Protein AF-A0A2V6EXV8-F1 (afdb_monomer_lite)

Radius of gyration: 32.16 Å; chains: 1; bounding box: 66×51×66 Å

Structure (mmCIF, N/CA/C/O backbone):
data_AF-A0A2V6EXV8-F1
#
_entry.id   AF-A0A2V6EXV8-F1
#
loop_
_atom_site.group_PDB
_atom_site.id
_atom_site.type_symbol
_atom_site.label_atom_id
_atom_site.label_alt_id
_atom_site.label_comp_id
_atom_site.label_asym_id
_atom_site.label_entity_id
_atom_site.label_seq_id
_atom_site.pdbx_PDB_ins_code
_atom_site.Cartn_x
_atom_site.Cartn_y
_atom_site.Cartn_z
_atom_site.occupancy
_atom_site.B_iso_or_equiv
_atom_site.auth_seq_id
_atom_site.auth_comp_id
_atom_site.auth_asym_id
_atom_site.auth_atom_id
_atom_site.pdbx_PDB_model_num
ATOM 1 N N . MET A 1 1 ? 7.095 45.320 -32.470 1.00 46.75 1 MET A N 1
ATOM 2 C CA . MET A 1 1 ? 6.290 44.130 -32.106 1.00 46.75 1 MET A CA 1
ATOM 3 C C . MET A 1 1 ? 6.913 43.507 -30.847 1.00 46.75 1 MET A C 1
ATOM 5 O O . MET A 1 1 ? 7.707 42.596 -30.958 1.00 46.75 1 MET A O 1
ATOM 9 N N . ASN A 1 2 ? 6.940 44.179 -29.691 1.00 37.62 2 ASN A N 1
ATOM 10 C CA . ASN A 1 2 ? 5.922 44.281 -28.629 1.00 37.62 2 ASN A CA 1
ATOM 11 C C . ASN A 1 2 ? 5.377 42.939 -28.102 1.00 37.62 2 ASN A C 1
ATOM 13 O O . ASN A 1 2 ? 4.324 42.494 -28.540 1.00 37.62 2 ASN A O 1
ATOM 17 N N . ALA A 1 3 ? 6.030 42.394 -27.071 1.00 53.81 3 ALA A N 1
ATOM 18 C CA . ALA A 1 3 ? 5.405 41.524 -26.076 1.00 53.81 3 ALA A CA 1
ATOM 19 C C . ALA A 1 3 ? 5.657 42.138 -24.688 1.00 53.81 3 ALA A C 1
ATOM 21 O O . ALA A 1 3 ? 6.776 42.170 -24.177 1.00 53.81 3 ALA A O 1
ATOM 22 N N . LYS A 1 4 ? 4.606 42.744 -24.135 1.00 59.22 4 LYS A N 1
ATOM 23 C CA . LYS A 1 4 ? 4.597 43.448 -22.850 1.00 59.22 4 LYS A CA 1
ATOM 24 C C . LYS A 1 4 ? 4.645 42.424 -21.708 1.00 59.22 4 LYS A C 1
ATOM 26 O O . LYS A 1 4 ? 3.817 41.522 -21.665 1.00 59.22 4 LYS A O 1
ATOM 31 N N . ARG A 1 5 ? 5.556 42.618 -20.746 1.00 56.38 5 ARG A N 1
ATOM 32 C CA . ARG A 1 5 ? 5.483 42.010 -19.404 1.00 56.38 5 ARG A CA 1
ATOM 33 C C . ARG A 1 5 ? 4.158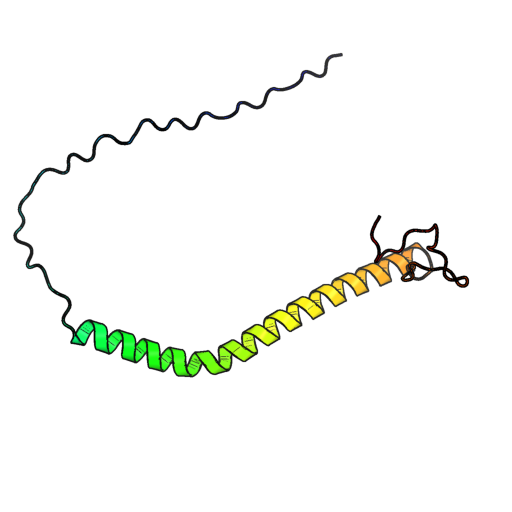 42.406 -18.752 1.00 56.38 5 ARG A C 1
ATOM 35 O O . ARG A 1 5 ? 3.995 43.553 -18.336 1.00 56.38 5 ARG A O 1
ATOM 42 N N . THR A 1 6 ? 3.223 41.475 -18.632 1.00 59.81 6 THR A N 1
ATOM 43 C CA . THR A 1 6 ? 2.032 41.646 -17.799 1.00 59.81 6 THR A CA 1
ATOM 44 C C . THR A 1 6 ? 2.403 41.391 -16.341 1.00 59.81 6 THR A C 1
ATOM 46 O O . THR A 1 6 ? 2.637 40.256 -15.931 1.00 59.81 6 THR A O 1
ATOM 49 N N . LYS A 1 7 ? 2.483 42.478 -15.565 1.00 58.31 7 LYS A N 1
ATOM 50 C CA . LYS A 1 7 ? 2.464 42.473 -14.096 1.00 58.31 7 LYS A CA 1
ATOM 51 C C . LYS A 1 7 ? 1.275 41.634 -13.606 1.00 58.31 7 LYS A C 1
ATOM 53 O O . LYS A 1 7 ? 0.137 41.986 -13.906 1.00 58.31 7 LYS A O 1
ATOM 58 N N . LEU A 1 8 ? 1.521 40.585 -12.821 1.00 59.62 8 LEU A N 1
ATOM 59 C CA . LEU A 1 8 ? 0.495 40.022 -11.939 1.00 59.62 8 LEU A CA 1
ATOM 60 C C . LEU A 1 8 ? 0.307 40.976 -10.745 1.00 59.62 8 LEU A C 1
ATOM 62 O O . LEU A 1 8 ? 1.303 41.334 -10.112 1.00 59.62 8 LEU A O 1
ATOM 66 N N . PRO A 1 9 ? -0.924 41.384 -10.398 1.00 59.72 9 PRO A N 1
ATOM 67 C CA . PRO A 1 9 ? -1.169 42.090 -9.152 1.00 59.72 9 PRO A CA 1
ATOM 68 C C . PRO A 1 9 ? -1.128 41.085 -7.993 1.00 59.72 9 PRO A C 1
ATOM 70 O O . PRO A 1 9 ? -1.966 40.188 -7.897 1.00 59.72 9 PRO A O 1
ATOM 73 N N . LEU A 1 10 ? -0.156 41.237 -7.091 1.00 61.88 10 LEU A N 1
ATOM 74 C CA . LEU A 1 10 ? -0.229 40.633 -5.764 1.00 61.88 10 LEU A CA 1
ATOM 75 C C . LEU A 1 10 ? -1.419 41.272 -5.042 1.00 61.88 10 LEU A C 1
ATOM 77 O O . LEU A 1 10 ? -1.382 42.434 -4.645 1.00 61.88 10 LEU A O 1
ATOM 81 N N . ARG A 1 11 ? -2.508 40.509 -4.950 1.00 56.16 11 ARG A N 1
ATOM 82 C CA . ARG A 1 11 ? -3.741 40.861 -4.251 1.00 56.16 11 ARG A CA 1
ATOM 83 C C . ARG A 1 11 ? -3.420 41.060 -2.769 1.00 56.16 11 ARG A C 1
ATOM 85 O O . ARG A 1 11 ? -3.209 40.087 -2.046 1.00 56.16 11 ARG A O 1
ATOM 92 N N . GLY A 1 12 ? -3.359 42.320 -2.341 1.00 54.44 12 GLY A N 1
ATOM 93 C CA . GLY A 1 12 ? -3.264 42.704 -0.938 1.00 54.44 12 GLY A CA 1
ATOM 94 C C . GLY A 1 12 ? -4.415 42.080 -0.157 1.00 54.44 12 GLY A C 1
ATOM 95 O O . GLY A 1 12 ? -5.582 42.369 -0.410 1.00 54.44 12 GLY A O 1
ATOM 96 N N . ARG A 1 13 ? -4.079 41.166 0.755 1.00 61.72 13 ARG A N 1
ATOM 97 C CA . ARG A 1 13 ? -5.006 40.654 1.760 1.00 61.72 13 ARG A CA 1
ATOM 98 C C . ARG A 1 13 ? -5.047 41.690 2.873 1.00 61.72 13 ARG A C 1
ATOM 100 O O . ARG A 1 13 ? -4.211 41.669 3.771 1.00 61.72 13 ARG A O 1
ATOM 107 N N . ASP A 1 14 ? -5.988 42.609 2.738 1.00 57.94 14 ASP A N 1
ATOM 108 C CA . ASP A 1 14 ? -6.367 43.538 3.786 1.00 57.94 14 ASP A CA 1
ATOM 109 C C . ASP A 1 14 ? -6.773 42.742 5.040 1.00 57.94 14 ASP A C 1
ATOM 111 O O . ASP A 1 14 ? -7.618 41.845 4.978 1.00 57.94 14 ASP A O 1
ATOM 115 N N . ARG A 1 15 ? -6.088 43.000 6.155 1.00 59.97 15 ARG A N 1
ATOM 116 C CA . ARG A 1 15 ? -6.417 42.495 7.494 1.00 59.97 15 ARG A CA 1
ATOM 117 C C . ARG A 1 15 ? -6.968 43.663 8.318 1.00 59.97 15 ARG A C 1
ATOM 119 O O . ARG A 1 15 ? -6.400 43.999 9.351 1.00 59.97 15 ARG A O 1
ATOM 126 N N . SER A 1 16 ? -8.047 44.289 7.858 1.00 58.94 16 SER A N 1
ATOM 127 C CA . SER A 1 16 ? -8.788 45.310 8.609 1.00 58.94 16 SER A CA 1
ATOM 128 C C . SER A 1 16 ? -10.239 44.865 8.811 1.00 58.94 16 SER A C 1
ATOM 130 O O . SER A 1 16 ? -11.158 45.219 8.082 1.00 58.94 16 SER A O 1
ATOM 132 N N . GLY A 1 17 ? -10.428 43.999 9.804 1.00 53.94 17 GLY A N 1
ATOM 133 C CA . GLY A 1 17 ? -11.742 43.476 10.172 1.00 53.94 17 GLY A CA 1
ATOM 134 C C . GLY A 1 17 ? -11.669 42.580 11.400 1.00 53.94 17 GLY A C 1
ATOM 135 O O . GLY A 1 17 ? -12.124 41.442 11.352 1.00 53.94 17 GLY A O 1
ATOM 136 N N . CYS A 1 18 ? -11.034 43.069 12.467 1.00 60.94 18 CYS A N 1
ATOM 137 C CA . CYS A 1 18 ? -11.094 42.462 13.798 1.00 60.94 18 CYS A CA 1
ATOM 138 C C . CYS A 1 18 ? -11.787 43.397 14.800 1.00 60.94 18 CYS A C 1
ATOM 140 O O . CYS A 1 18 ? -11.447 43.372 15.968 1.00 60.94 18 CYS A O 1
ATOM 142 N N . ASP A 1 19 ? -12.773 44.179 14.367 1.00 58.81 19 ASP A N 1
ATOM 143 C CA . ASP A 1 19 ? -13.647 44.980 15.230 1.00 58.81 19 ASP A CA 1
ATOM 144 C C . ASP A 1 19 ? -15.015 44.942 14.515 1.00 58.81 19 ASP A C 1
ATOM 146 O O . ASP A 1 19 ? -15.112 45.342 13.361 1.00 58.81 19 ASP A O 1
ATOM 150 N N . ASP A 1 20 ? -16.064 44.262 14.970 1.00 57.44 20 ASP A N 1
ATOM 151 C CA . ASP A 1 20 ? -16.847 44.519 16.169 1.00 57.44 20 ASP A CA 1
ATOM 152 C C . ASP A 1 20 ? -17.696 43.263 16.439 1.00 57.44 20 ASP A C 1
ATOM 154 O O . ASP A 1 20 ? -18.620 42.931 15.694 1.00 57.44 20 ASP A O 1
ATOM 158 N N . VAL A 1 21 ? -17.360 42.525 17.492 1.00 60.03 21 VAL A N 1
ATOM 159 C CA . VAL A 1 21 ? -18.314 41.632 18.153 1.00 60.03 21 VAL A CA 1
ATOM 160 C C . VAL A 1 21 ? -18.567 42.247 19.516 1.00 60.03 21 VAL A C 1
ATOM 162 O O . VAL A 1 21 ? -18.066 41.796 20.543 1.00 60.03 21 VAL A O 1
ATOM 165 N N . THR A 1 22 ? -19.353 43.320 19.526 1.00 65.12 22 THR A N 1
ATOM 166 C CA . THR A 1 22 ? -20.001 43.790 20.747 1.00 65.12 22 THR A CA 1
ATOM 167 C C . THR A 1 22 ? -21.279 42.971 20.953 1.00 65.12 22 THR A C 1
ATOM 169 O O . THR A 1 22 ? -22.394 43.426 20.693 1.00 65.12 22 THR A O 1
ATOM 172 N N . LEU A 1 23 ? -21.135 41.711 21.387 1.00 60.66 23 LEU A N 1
ATOM 173 C CA . LEU A 1 23 ? -22.282 40.897 21.801 1.00 60.66 23 LEU A CA 1
ATOM 174 C C . LEU A 1 23 ? -22.823 41.425 23.132 1.00 60.66 23 LEU A C 1
ATOM 176 O O . LEU A 1 23 ? -22.227 41.273 24.197 1.00 60.66 23 LEU A O 1
ATOM 180 N N . ARG A 1 24 ? -23.981 42.079 23.023 1.00 59.22 24 ARG A N 1
ATOM 181 C CA . ARG A 1 24 ? -24.800 42.599 24.117 1.00 59.22 24 ARG A CA 1
ATOM 182 C C . ARG A 1 24 ? -25.120 41.481 25.107 1.00 59.22 24 ARG A C 1
ATOM 184 O O . ARG A 1 24 ? -25.629 40.428 24.729 1.00 59.22 24 ARG A O 1
ATOM 191 N N . ALA A 1 25 ? -24.885 41.773 26.381 1.00 58.66 25 ALA A N 1
ATOM 192 C CA . ALA A 1 25 ? -25.409 41.026 27.509 1.00 58.66 25 ALA A CA 1
ATOM 193 C C . ALA A 1 25 ? -26.948 40.983 27.437 1.00 58.66 25 ALA A C 1
ATOM 195 O O . ALA A 1 25 ? -27.625 41.973 27.707 1.00 58.66 25 ALA A O 1
ATOM 196 N N . GLY A 1 26 ? -27.487 39.831 27.044 1.00 55.97 26 GLY A N 1
ATOM 197 C CA . GLY A 1 26 ? -28.896 39.477 27.156 1.00 55.97 26 GLY A CA 1
ATOM 198 C C . GLY A 1 26 ? -29.011 38.259 28.058 1.00 55.97 26 GLY A C 1
ATOM 199 O O . GLY A 1 26 ? -28.731 37.142 27.630 1.00 55.97 26 GLY A O 1
ATOM 200 N N . GLY A 1 27 ? -29.377 38.482 29.319 1.00 59.59 27 GLY A N 1
ATOM 201 C CA . GLY A 1 27 ? -29.656 37.416 30.270 1.00 59.59 27 GLY A CA 1
ATOM 202 C C . GLY A 1 27 ? -30.823 36.560 29.790 1.00 59.59 27 GLY A C 1
ATOM 203 O O . GLY A 1 27 ? -31.956 37.019 29.704 1.00 59.59 27 GLY A O 1
ATOM 204 N N . SER A 1 28 ? -30.539 35.296 29.510 1.00 60.47 28 SER A N 1
ATOM 205 C CA . SER A 1 28 ? -31.505 34.213 29.638 1.00 60.47 28 SER A CA 1
ATOM 206 C C . SER A 1 28 ? -30.896 33.259 30.646 1.00 60.47 28 SER A C 1
ATOM 208 O O . SER A 1 28 ? -29.780 32.785 30.442 1.00 60.47 28 SER A O 1
ATOM 210 N N . SER A 1 29 ? -31.589 33.048 31.763 1.00 61.19 29 SER A N 1
ATOM 211 C CA . SER A 1 29 ? -31.224 32.064 32.780 1.00 61.19 29 SER A CA 1
ATOM 212 C C . SER A 1 29 ? -31.357 30.669 32.165 1.00 61.19 29 SER A C 1
ATOM 214 O O . SER A 1 29 ? -32.371 29.992 32.308 1.00 61.19 29 SER A O 1
ATOM 216 N N . GLY A 1 30 ? -30.375 30.290 31.352 1.00 62.88 30 GLY A N 1
ATOM 217 C CA . GLY A 1 30 ? -30.229 28.945 30.840 1.00 62.88 30 GLY A CA 1
ATOM 218 C C . GLY A 1 30 ? -29.667 28.113 31.973 1.00 62.88 30 GLY A C 1
ATOM 219 O O . GLY A 1 30 ? -28.581 28.410 32.470 1.00 62.88 30 GLY A O 1
ATOM 220 N N . TYR A 1 31 ? -30.403 27.092 32.402 1.00 62.34 31 TYR A N 1
ATOM 221 C CA . TYR A 1 31 ? -29.828 26.013 33.190 1.00 62.34 31 TYR A CA 1
ATOM 222 C C . TYR A 1 31 ? -28.529 25.597 32.497 1.00 62.34 31 TYR A C 1
ATOM 224 O O . TYR A 1 31 ? -28.571 25.109 31.367 1.00 62.34 31 TYR A O 1
ATOM 232 N N . VAL A 1 32 ? -27.375 25.844 33.123 1.00 62.38 32 VAL A N 1
ATOM 233 C CA . VAL A 1 32 ? -26.113 25.285 32.638 1.00 62.3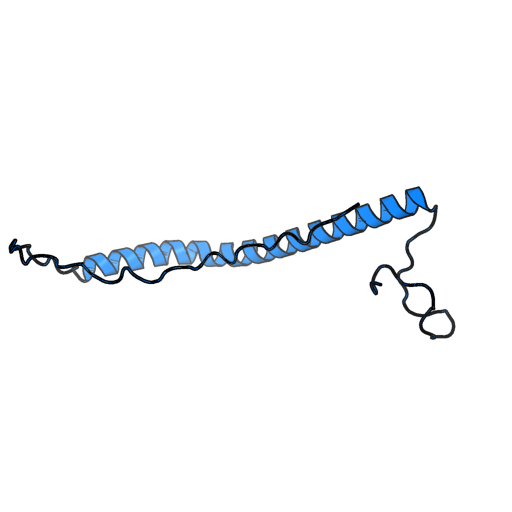8 32 VAL A CA 1
ATOM 234 C C . VAL A 1 32 ? -26.236 23.790 32.890 1.00 62.38 32 VAL A C 1
ATOM 236 O O . VAL A 1 32 ? -25.956 23.306 33.985 1.00 62.38 32 VAL A O 1
ATOM 239 N N . SER A 1 33 ? -26.776 23.075 31.904 1.00 67.81 33 SER A N 1
ATOM 240 C CA . SER A 1 33 ? -26.863 21.625 31.901 1.00 67.81 33 SER A CA 1
ATOM 241 C C . SER A 1 33 ? -25.432 21.103 31.879 1.00 67.81 33 SER A C 1
ATOM 243 O O . SER A 1 33 ? -24.779 21.075 30.835 1.00 67.81 33 SER A O 1
ATOM 245 N N . GLY A 1 34 ? -24.904 20.776 33.054 1.00 74.06 34 GLY A N 1
ATOM 246 C CA . GLY A 1 34 ? -23.646 20.058 33.154 1.00 74.06 34 GLY A CA 1
ATOM 247 C C . GLY A 1 34 ? -23.824 18.674 32.544 1.00 74.06 34 GLY A C 1
ATOM 248 O O . GLY A 1 34 ? -24.804 17.996 32.847 1.00 74.06 34 GLY A O 1
ATOM 249 N N . PHE A 1 35 ? -22.882 18.263 31.695 1.00 74.81 35 PHE A N 1
ATOM 250 C CA . PHE A 1 35 ? -22.791 16.876 31.251 1.00 74.81 35 PHE A CA 1
ATOM 251 C C . PHE A 1 35 ? -22.667 15.986 32.484 1.00 74.81 35 PHE A C 1
ATOM 253 O O . PHE A 1 35 ? -21.767 16.166 33.310 1.00 74.81 35 PHE A O 1
ATOM 260 N N . THR A 1 36 ? -23.573 15.029 32.624 1.00 87.31 36 THR A N 1
ATOM 261 C CA . THR A 1 36 ? -23.438 14.024 33.672 1.00 87.31 36 THR A CA 1
ATOM 262 C C . THR A 1 36 ? -22.262 13.107 33.319 1.00 87.31 36 THR A C 1
ATOM 264 O O . THR A 1 36 ? -22.014 12.799 32.153 1.00 87.31 36 THR A O 1
ATOM 267 N N . LEU A 1 37 ? -21.503 12.644 34.317 1.00 87.00 37 LEU A N 1
ATOM 268 C CA . LEU A 1 37 ? -20.362 11.743 34.080 1.00 87.00 37 LEU A CA 1
ATOM 269 C C . LEU A 1 37 ? -20.778 10.459 33.342 1.00 87.00 37 LEU A C 1
ATOM 271 O O . LEU A 1 37 ? -19.998 9.910 32.568 1.00 87.00 37 LEU A O 1
ATOM 275 N N . ILE A 1 38 ? -22.016 10.003 33.550 1.00 91.56 38 ILE A N 1
ATOM 276 C CA . ILE A 1 38 ? -22.570 8.814 32.899 1.00 91.56 38 ILE A CA 1
ATOM 277 C C . ILE A 1 38 ? -22.821 9.019 31.398 1.00 91.56 38 ILE A C 1
ATOM 279 O O . ILE A 1 38 ? -22.581 8.096 30.621 1.00 91.56 38 ILE A O 1
ATOM 283 N N . GLU A 1 39 ? -23.223 10.221 30.974 1.00 89.62 39 GLU A N 1
ATOM 284 C CA . GLU A 1 39 ? -23.421 10.550 29.555 1.00 89.62 39 GLU A CA 1
ATOM 285 C C . GLU A 1 39 ? -22.114 10.474 28.765 1.00 89.62 39 GLU A C 1
ATOM 287 O O . GLU A 1 39 ? -22.100 9.966 27.648 1.00 89.62 39 GLU A O 1
ATOM 292 N N . LEU A 1 40 ? -20.991 10.910 29.342 1.00 90.88 40 LEU A N 1
ATOM 293 C CA . LEU A 1 40 ? -19.685 10.755 28.693 1.00 90.88 40 LEU A CA 1
ATOM 294 C C . LEU A 1 40 ? -19.160 9.318 28.783 1.00 90.88 40 LEU A C 1
ATOM 296 O O . LEU A 1 40 ? -18.553 8.822 27.831 1.00 90.88 40 LEU A O 1
ATOM 300 N N . LEU A 1 41 ? -19.415 8.634 29.899 1.00 93.12 41 LEU A N 1
ATOM 301 C CA . LEU A 1 41 ? -18.917 7.282 30.144 1.00 93.12 41 LEU A CA 1
ATOM 302 C C . LEU A 1 41 ? -19.525 6.255 29.181 1.00 93.12 41 LEU A C 1
ATOM 304 O O . LEU A 1 41 ? -18.804 5.408 28.653 1.00 93.12 41 LEU A O 1
ATOM 308 N N . VAL A 1 42 ? -20.827 6.340 28.896 1.00 94.62 42 VAL A N 1
ATOM 309 C CA . VAL A 1 42 ? -21.473 5.404 27.961 1.00 94.62 42 VAL A CA 1
ATOM 310 C C . VAL A 1 42 ? -20.969 5.586 26.524 1.00 94.62 42 VAL A C 1
ATOM 312 O O . VAL A 1 42 ? -20.807 4.611 25.791 1.00 94.62 42 VAL A O 1
ATOM 315 N N . VAL A 1 43 ? -20.642 6.819 26.126 1.00 95.06 43 VAL A N 1
ATOM 316 C CA . VAL A 1 43 ? -20.172 7.127 24.768 1.00 95.06 43 VAL A CA 1
ATOM 317 C C . VAL A 1 43 ? -18.795 6.525 24.516 1.00 95.06 43 VAL A C 1
ATOM 319 O O . VAL A 1 43 ? -18.598 5.833 23.515 1.00 95.06 43 VAL A O 1
ATOM 322 N N . ILE A 1 44 ? -17.848 6.723 25.435 1.00 95.94 44 ILE A N 1
ATOM 323 C CA . ILE A 1 44 ? -16.512 6.131 25.290 1.00 95.94 44 ILE A CA 1
ATOM 324 C C . ILE A 1 44 ? -16.559 4.600 25.366 1.00 95.94 44 ILE A C 1
ATOM 326 O O . ILE A 1 44 ? -15.770 3.941 24.691 1.00 95.94 44 ILE A O 1
ATOM 330 N N . ALA A 1 45 ? -17.509 4.028 26.117 1.00 96.31 45 ALA A N 1
ATOM 331 C CA . ALA A 1 45 ? -17.705 2.584 26.181 1.00 96.31 45 ALA A CA 1
ATOM 332 C C . ALA A 1 45 ? -18.128 2.013 24.817 1.00 96.31 45 ALA A C 1
ATOM 334 O O . ALA A 1 45 ? -17.544 1.038 24.345 1.00 96.31 45 ALA A O 1
ATOM 335 N N . ILE A 1 46 ? -19.084 2.656 24.140 1.00 96.19 46 ILE A N 1
ATOM 336 C CA . ILE A 1 46 ? -19.538 2.226 22.811 1.00 96.19 46 ILE A CA 1
ATOM 337 C C . ILE A 1 46 ? -18.429 2.419 21.766 1.00 96.19 46 ILE A C 1
ATOM 339 O O . ILE A 1 46 ? -18.165 1.504 20.984 1.00 96.19 46 ILE A O 1
ATOM 343 N N . ILE A 1 47 ? -17.726 3.560 21.778 1.00 96.19 47 ILE A N 1
ATOM 344 C CA . ILE A 1 47 ? -16.582 3.801 20.878 1.00 96.19 47 ILE A CA 1
ATOM 345 C C . ILE A 1 47 ? -15.495 2.741 21.095 1.00 96.19 47 ILE A C 1
ATOM 347 O O . ILE A 1 47 ? -14.941 2.234 20.122 1.00 96.19 47 ILE A O 1
ATOM 351 N N . GLY A 1 48 ? -15.224 2.362 22.346 1.00 96.12 48 GLY A N 1
ATOM 352 C CA . GLY A 1 48 ? -14.255 1.324 22.692 1.00 96.12 48 GLY A CA 1
ATOM 353 C C . GLY A 1 48 ? -14.610 -0.045 22.110 1.00 96.12 48 GLY A C 1
ATOM 354 O O . GLY A 1 48 ? -13.749 -0.692 21.517 1.00 96.12 48 GLY A O 1
ATOM 355 N N . ILE A 1 49 ? -15.878 -0.461 22.207 1.00 95.88 49 ILE A N 1
ATOM 356 C CA . ILE A 1 49 ? -16.361 -1.730 21.634 1.00 95.88 49 ILE A CA 1
ATOM 357 C C . ILE A 1 49 ? -16.205 -1.731 20.108 1.00 95.88 49 ILE A C 1
ATOM 359 O O . ILE A 1 49 ? -15.678 -2.689 19.538 1.00 95.88 49 ILE A O 1
ATOM 363 N N . LEU A 1 50 ? -16.613 -0.646 19.440 1.00 96.25 50 LEU A N 1
ATOM 364 C CA . LEU A 1 50 ? -16.476 -0.521 17.986 1.00 96.25 50 LEU A CA 1
ATOM 365 C C . LEU A 1 50 ? -14.999 -0.512 17.564 1.00 96.25 50 LEU A C 1
ATOM 367 O O . LEU A 1 50 ? -14.612 -1.226 16.639 1.00 96.25 50 LEU A O 1
ATOM 371 N N . ALA A 1 51 ? -14.153 0.248 18.264 1.00 95.31 51 ALA A N 1
ATOM 372 C CA . ALA A 1 51 ? -12.723 0.325 17.986 1.00 95.31 51 ALA A CA 1
ATOM 373 C C . ALA A 1 51 ? -12.019 -1.024 18.188 1.00 95.31 51 ALA A C 1
ATOM 375 O O . ALA A 1 51 ? -11.181 -1.388 17.366 1.00 95.31 51 ALA A O 1
ATOM 376 N N . ALA A 1 52 ? -12.377 -1.795 19.221 1.00 94.31 52 ALA A N 1
ATOM 377 C CA . ALA A 1 52 ? -11.798 -3.112 19.490 1.00 94.31 52 ALA A CA 1
ATOM 378 C C . ALA A 1 52 ? -12.034 -4.112 18.343 1.00 94.31 52 ALA A C 1
ATOM 380 O O . ALA A 1 52 ? -11.156 -4.921 18.046 1.00 94.31 52 ALA A O 1
ATOM 381 N N . LEU A 1 53 ? -13.179 -4.023 17.660 1.00 92.56 53 LEU A N 1
ATOM 382 C CA . LEU A 1 53 ? -13.478 -4.843 16.481 1.00 92.56 53 LEU A CA 1
ATOM 383 C C . LEU A 1 53 ? -12.823 -4.297 15.199 1.00 92.56 53 LEU A C 1
ATOM 385 O O . LEU A 1 53 ? -12.442 -5.070 14.321 1.00 92.56 53 LEU A O 1
ATOM 389 N N . LEU A 1 54 ? -12.652 -2.976 15.092 1.00 91.12 54 LEU A N 1
ATOM 390 C CA . LEU A 1 54 ? -12.079 -2.317 13.911 1.00 91.12 54 LEU A CA 1
ATOM 391 C C . LEU A 1 54 ? -10.544 -2.361 13.866 1.00 91.12 54 LEU A C 1
ATOM 393 O O . LEU A 1 54 ? -9.974 -2.531 12.791 1.00 91.12 54 LEU A O 1
ATOM 397 N N . LEU A 1 55 ? -9.863 -2.239 15.007 1.00 91.19 55 LEU A N 1
ATOM 398 C CA . LEU A 1 55 ? -8.398 -2.244 15.124 1.00 91.19 55 LEU A CA 1
ATOM 399 C C . LEU A 1 55 ? -7.706 -3.444 14.440 1.00 91.19 55 LEU A C 1
ATOM 401 O O . LEU A 1 55 ? -6.780 -3.209 13.653 1.00 91.19 55 LEU A O 1
ATOM 405 N N . PRO A 1 56 ? -8.126 -4.710 14.657 1.00 87.12 56 PRO A N 1
ATOM 406 C CA . PRO A 1 56 ? -7.488 -5.856 14.005 1.00 87.12 56 PRO A CA 1
ATOM 407 C C . PRO A 1 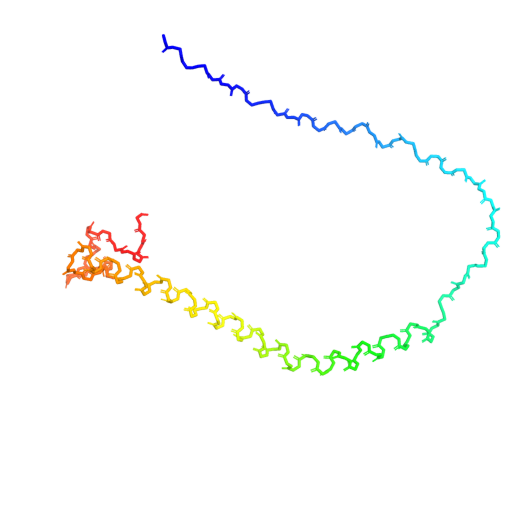56 ? -7.708 -5.880 12.484 1.00 87.12 56 PRO A C 1
ATOM 409 O O . PRO A 1 56 ? -6.819 -6.295 11.737 1.00 87.12 56 PRO A O 1
ATOM 412 N N . ALA A 1 57 ? -8.860 -5.403 12.004 1.00 92.19 57 ALA A N 1
ATOM 413 C CA . ALA A 1 57 ? -9.153 -5.307 10.575 1.00 92.19 57 ALA A CA 1
ATOM 414 C C . ALA A 1 57 ? -8.398 -4.140 9.906 1.00 92.19 57 ALA A C 1
ATOM 416 O O . ALA A 1 57 ? -7.906 -4.270 8.783 1.00 92.19 57 ALA A O 1
ATOM 417 N N . PHE A 1 58 ? -8.242 -3.020 10.614 1.00 88.25 58 PHE A N 1
ATOM 418 C CA . PHE A 1 58 ? -7.593 -1.807 10.119 1.00 88.25 58 PHE A CA 1
ATOM 419 C C . PHE A 1 58 ? -6.106 -2.013 9.799 1.00 88.25 58 PHE A C 1
ATOM 421 O O . PHE A 1 58 ? -5.611 -1.502 8.792 1.00 88.25 58 PHE A O 1
ATOM 428 N N . GLY A 1 59 ? -5.396 -2.813 10.605 1.00 91.25 59 GLY A N 1
ATOM 429 C CA . GLY A 1 59 ? -3.997 -3.165 10.339 1.00 91.25 59 GLY A CA 1
ATOM 430 C C . GLY A 1 59 ? -3.811 -3.849 8.980 1.00 91.25 59 GLY A C 1
ATOM 431 O O . GLY A 1 59 ? -2.985 -3.416 8.175 1.00 91.25 59 GLY A O 1
ATOM 432 N N . ARG A 1 60 ? -4.644 -4.857 8.687 1.00 90.88 60 ARG A N 1
ATOM 433 C CA . ARG A 1 60 ? -4.615 -5.594 7.411 1.00 90.88 60 ARG A CA 1
ATOM 434 C C . ARG A 1 60 ? -5.021 -4.713 6.232 1.00 90.88 60 ARG A C 1
ATOM 436 O O . ARG A 1 60 ? -4.363 -4.743 5.196 1.00 90.88 60 ARG A O 1
ATOM 443 N N . ALA A 1 61 ? -6.053 -3.884 6.400 1.00 93.31 61 ALA A N 1
ATOM 444 C CA . ALA A 1 61 ? -6.505 -2.959 5.361 1.00 93.31 61 ALA A CA 1
ATOM 445 C C . ALA A 1 61 ? -5.410 -1.952 4.961 1.00 93.31 61 ALA A C 1
ATOM 447 O O . ALA A 1 61 ? -5.218 -1.674 3.778 1.00 93.31 61 ALA A O 1
ATOM 448 N N . LYS A 1 62 ? -4.638 -1.441 5.930 1.00 94.19 62 LYS A N 1
ATOM 449 C CA . LYS A 1 62 ? -3.511 -0.532 5.670 1.00 94.19 62 LYS A CA 1
ATOM 450 C C . LYS A 1 62 ? -2.399 -1.202 4.865 1.00 94.19 62 LYS A C 1
ATOM 452 O O . LYS A 1 62 ? -1.830 -0.581 3.968 1.00 94.19 62 LYS A O 1
ATOM 457 N N . GLU A 1 63 ? -2.061 -2.442 5.196 1.00 96.06 63 GLU A N 1
ATOM 458 C CA . GLU A 1 63 ? -1.042 -3.199 4.468 1.00 96.06 63 GLU A CA 1
ATOM 459 C C . GLU A 1 63 ? -1.498 -3.531 3.043 1.00 96.06 63 GLU A C 1
ATOM 461 O O . GLU A 1 63 ? -0.757 -3.298 2.089 1.00 96.06 63 GLU A O 1
ATOM 466 N N . GLN A 1 64 ? -2.757 -3.944 2.877 1.00 95.06 64 GLN A N 1
ATOM 467 C CA . GLN A 1 64 ? -3.365 -4.151 1.562 1.00 95.06 64 GLN A CA 1
ATOM 468 C C . GLN A 1 64 ? -3.375 -2.870 0.722 1.00 95.06 64 GLN A C 1
ATOM 470 O O . GLN A 1 64 ? -3.013 -2.911 -0.451 1.00 95.06 64 GLN A O 1
ATOM 475 N N . ALA A 1 65 ? -3.711 -1.718 1.307 1.00 95.62 65 ALA A N 1
ATOM 476 C CA . ALA A 1 65 ? -3.677 -0.437 0.603 1.00 95.62 65 ALA A CA 1
ATOM 477 C C . ALA A 1 65 ? -2.268 -0.094 0.085 1.00 95.62 65 ALA A C 1
ATOM 479 O O . ALA A 1 65 ? -2.116 0.341 -1.058 1.00 95.62 65 ALA A O 1
ATOM 480 N N . LYS A 1 66 ? -1.222 -0.343 0.888 1.00 97.38 66 LYS A N 1
ATOM 481 C CA . LYS A 1 66 ? 0.174 -0.180 0.446 1.00 97.38 66 LYS A CA 1
ATOM 482 C C . LYS A 1 66 ? 0.518 -1.132 -0.699 1.00 97.38 66 LYS A C 1
ATOM 484 O O . LYS A 1 66 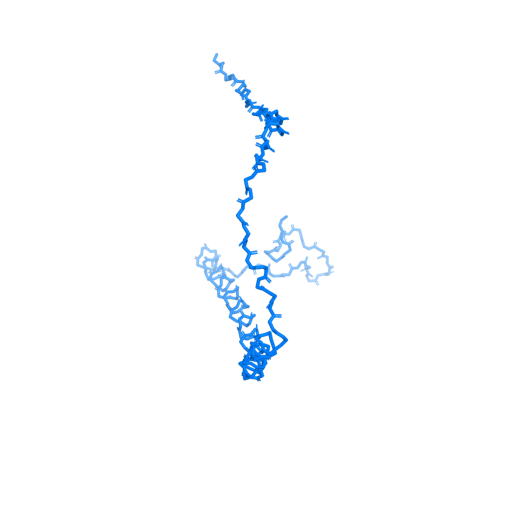? 1.109 -0.699 -1.686 1.00 97.38 66 LYS A O 1
ATOM 489 N N . ALA A 1 67 ? 0.120 -2.399 -0.587 1.00 97.62 67 ALA A N 1
ATOM 490 C CA . ALA A 1 67 ? 0.359 -3.398 -1.623 1.00 97.62 67 ALA A CA 1
ATOM 491 C C . ALA A 1 67 ? -0.316 -3.015 -2.950 1.00 97.62 67 ALA A C 1
ATOM 493 O O . ALA A 1 67 ? 0.324 -3.071 -3.997 1.00 97.62 67 ALA A O 1
ATOM 494 N N . ILE A 1 68 ? -1.568 -2.546 -2.908 1.00 97.38 68 ILE A N 1
ATOM 495 C CA . ILE A 1 68 ? -2.295 -2.050 -4.087 1.00 97.38 68 ILE A CA 1
ATOM 496 C C . ILE A 1 68 ? -1.538 -0.888 -4.741 1.00 97.38 68 ILE A C 1
ATOM 498 O O . ILE A 1 68 ? -1.380 -0.877 -5.961 1.00 97.38 68 ILE A O 1
ATOM 502 N N . GLY A 1 69 ? -1.016 0.051 -3.945 1.00 97.75 69 GLY A N 1
ATOM 503 C CA . GLY A 1 69 ? -0.177 1.141 -4.446 1.00 97.75 69 GLY A CA 1
ATOM 504 C C . GLY A 1 69 ? 1.074 0.638 -5.176 1.00 97.75 69 GLY A C 1
ATOM 505 O O . GLY A 1 69 ? 1.334 1.048 -6.306 1.00 97.75 69 GLY A O 1
ATOM 506 N N . CYS A 1 70 ? 1.811 -0.303 -4.580 1.00 97.31 70 CYS A N 1
ATOM 507 C CA . CYS A 1 70 ? 2.986 -0.912 -5.211 1.00 97.31 70 CYS A CA 1
ATOM 508 C C . CYS A 1 70 ? 2.644 -1.642 -6.517 1.00 97.31 70 CYS A C 1
ATOM 510 O O . CYS A 1 70 ? 3.342 -1.466 -7.513 1.00 97.31 70 CYS A O 1
ATOM 512 N N . VAL A 1 71 ? 1.559 -2.423 -6.536 1.00 98.19 71 VAL A N 1
ATOM 513 C CA . VAL A 1 71 ? 1.104 -3.134 -7.741 1.00 98.19 71 VAL A CA 1
ATOM 514 C C . VAL A 1 71 ? 0.720 -2.149 -8.843 1.00 98.19 71 VAL A C 1
ATOM 516 O O . VAL A 1 71 ? 1.063 -2.365 -10.003 1.00 98.19 71 VAL A O 1
ATOM 519 N N . ASN A 1 72 ? 0.047 -1.051 -8.500 1.00 98.00 72 ASN A N 1
ATOM 520 C CA . ASN A 1 72 ? -0.319 -0.026 -9.471 1.00 98.00 72 ASN A CA 1
ATOM 521 C C . ASN A 1 72 ? 0.919 0.652 -10.077 1.00 98.00 72 ASN A C 1
ATOM 523 O O . ASN A 1 72 ? 0.998 0.802 -11.294 1.00 98.00 72 ASN A O 1
ATOM 527 N N . ASN A 1 73 ? 1.913 0.988 -9.250 1.00 97.00 73 ASN A N 1
ATOM 528 C CA . ASN A 1 73 ? 3.181 1.546 -9.724 1.00 97.00 73 ASN A CA 1
ATOM 529 C C . ASN A 1 73 ? 3.905 0.563 -10.654 1.00 97.00 73 ASN A C 1
ATOM 531 O O . ASN A 1 73 ? 4.366 0.952 -11.722 1.00 97.00 73 ASN A O 1
ATOM 535 N N . LEU A 1 74 ? 3.955 -0.723 -10.294 1.00 96.81 74 LEU A N 1
ATOM 536 C CA . LEU A 1 74 ? 4.579 -1.745 -11.133 1.00 96.81 74 LEU A CA 1
ATOM 537 C C . LEU A 1 74 ? 3.860 -1.902 -12.476 1.00 96.81 74 LEU A C 1
ATOM 539 O O . LEU A 1 74 ? 4.518 -2.018 -13.505 1.00 96.81 74 LEU A O 1
ATOM 543 N N . ARG A 1 75 ? 2.523 -1.852 -12.492 1.00 98.00 75 ARG A N 1
ATOM 544 C CA . ARG A 1 75 ? 1.755 -1.868 -13.745 1.00 98.00 75 ARG A CA 1
ATOM 545 C C . ARG A 1 75 ? 2.056 -0.658 -14.623 1.00 98.00 75 ARG A C 1
ATOM 547 O O . ARG A 1 75 ? 2.199 -0.825 -15.828 1.00 98.00 75 ARG A O 1
ATOM 554 N N . GLN A 1 76 ? 2.186 0.535 -14.041 1.00 96.50 76 GLN A N 1
ATOM 555 C CA . GLN A 1 76 ? 2.569 1.735 -14.794 1.00 96.50 76 GLN A CA 1
ATOM 556 C C . GLN A 1 76 ? 3.968 1.595 -15.406 1.00 96.50 76 GLN A C 1
ATOM 558 O O . GLN A 1 76 ? 4.153 1.903 -16.580 1.00 96.50 76 GLN A O 1
ATOM 563 N N . LEU A 1 77 ? 4.930 1.064 -14.646 1.00 94.62 77 LEU A N 1
ATOM 564 C CA . LEU A 1 77 ? 6.272 0.776 -15.156 1.00 94.62 77 LEU A CA 1
ATOM 565 C C . LEU A 1 77 ? 6.237 -0.277 -16.270 1.00 94.62 77 LEU A C 1
ATOM 567 O O . LEU A 1 77 ? 6.850 -0.081 -17.311 1.00 94.62 77 LEU A O 1
ATOM 571 N N . GLN A 1 78 ? 5.486 -1.364 -16.096 1.00 95.44 78 GLN A N 1
ATOM 572 C CA . GLN A 1 78 ? 5.348 -2.410 -17.110 1.00 95.44 78 GLN A CA 1
ATOM 573 C C . GLN A 1 78 ? 4.773 -1.863 -18.422 1.00 95.44 78 GLN A C 1
ATOM 575 O O . GLN A 1 78 ? 5.279 -2.190 -19.492 1.00 95.44 78 GLN A O 1
ATOM 580 N N . LEU A 1 79 ? 3.746 -1.012 -18.348 1.00 96.38 79 LEU A N 1
ATOM 581 C CA . LEU A 1 79 ? 3.193 -0.344 -19.527 1.00 96.38 79 LEU A CA 1
ATOM 582 C C . LEU A 1 79 ? 4.239 0.547 -20.206 1.00 96.38 79 LEU A C 1
ATOM 584 O O . LEU A 1 79 ? 4.378 0.489 -21.422 1.00 96.38 79 LEU A O 1
ATOM 588 N N . ALA A 1 80 ? 5.018 1.314 -19.437 1.00 93.38 80 ALA A N 1
ATOM 589 C CA . ALA A 1 80 ? 6.103 2.130 -19.983 1.00 93.38 80 ALA A CA 1
ATOM 590 C C . ALA A 1 80 ? 7.170 1.290 -20.708 1.00 93.38 80 ALA A C 1
ATOM 592 O O . ALA A 1 80 ? 7.635 1.687 -21.774 1.00 93.38 80 ALA A O 1
ATOM 593 N N . PHE A 1 81 ? 7.521 0.116 -20.170 1.00 92.75 81 PHE A N 1
ATOM 594 C CA . PHE A 1 81 ? 8.431 -0.818 -20.839 1.00 92.75 81 PHE A CA 1
ATOM 595 C C . PHE A 1 81 ? 7.873 -1.317 -22.165 1.00 92.75 81 PHE A C 1
ATOM 597 O O . PHE A 1 81 ? 8.600 -1.299 -23.152 1.00 92.75 81 PHE A O 1
ATOM 604 N N . LEU A 1 82 ? 6.610 -1.753 -22.180 1.00 95.19 82 LEU A N 1
ATOM 605 C CA . LEU A 1 82 ? 5.977 -2.289 -23.385 1.00 95.19 82 LEU A CA 1
ATOM 606 C C . LEU A 1 82 ? 5.911 -1.233 -24.492 1.00 95.19 82 LEU A C 1
ATOM 608 O O . LEU A 1 82 ? 6.377 -1.496 -25.596 1.00 95.19 82 LEU A O 1
ATOM 612 N N . MET A 1 83 ? 5.447 -0.022 -24.169 1.00 95.25 83 MET A N 1
ATOM 613 C CA . MET A 1 83 ? 5.412 1.089 -25.128 1.00 95.25 83 MET A CA 1
ATOM 614 C C . MET A 1 83 ? 6.810 1.396 -25.685 1.00 95.25 83 MET A C 1
ATOM 616 O O . MET A 1 83 ? 6.984 1.536 -26.888 1.00 95.25 83 MET A O 1
ATOM 620 N N . TYR A 1 84 ? 7.840 1.418 -24.829 1.00 93.12 84 TYR A N 1
ATOM 621 C CA . TYR A 1 84 ? 9.213 1.645 -25.285 1.00 93.12 84 TYR A CA 1
ATOM 622 C C . TYR A 1 84 ? 9.712 0.536 -26.222 1.00 93.12 84 TYR A C 1
ATOM 624 O O . TYR A 1 84 ? 10.371 0.815 -27.222 1.00 93.12 84 TYR A O 1
ATOM 632 N N . THR A 1 85 ? 9.425 -0.728 -25.902 1.00 93.94 85 THR A N 1
ATOM 633 C CA . THR A 1 85 ? 9.847 -1.847 -26.752 1.00 93.94 85 THR A CA 1
ATOM 634 C C . THR A 1 85 ? 9.141 -1.847 -28.101 1.00 93.94 85 THR A C 1
ATOM 636 O O . THR A 1 85 ? 9.778 -2.182 -29.093 1.00 93.94 85 THR A O 1
ATOM 639 N N . GLU A 1 86 ? 7.870 -1.440 -28.150 1.00 95.62 86 GLU A N 1
ATOM 640 C CA . GLU A 1 86 ? 7.112 -1.304 -29.399 1.00 95.62 86 GLU A CA 1
ATOM 641 C C . GLU A 1 86 ? 7.691 -0.200 -30.298 1.00 95.62 86 GLU A C 1
ATOM 643 O O . GLU A 1 86 ? 7.807 -0.399 -31.505 1.00 95.62 86 GLU A O 1
ATOM 648 N N . ASP A 1 87 ? 8.122 0.924 -29.718 1.00 95.56 87 ASP A N 1
ATOM 649 C CA . ASP A 1 87 ? 8.660 2.062 -30.474 1.00 95.56 87 ASP A CA 1
ATOM 650 C C . ASP A 1 87 ? 10.108 1.857 -30.965 1.00 95.56 87 ASP A C 1
ATOM 652 O O . ASP A 1 87 ? 10.484 2.363 -32.026 1.00 95.56 87 ASP A O 1
ATOM 656 N N . PHE A 1 88 ? 10.952 1.160 -30.192 1.00 92.44 88 PHE A N 1
ATOM 657 C CA . PHE A 1 88 ? 12.407 1.113 -30.423 1.00 92.44 88 PHE A CA 1
ATOM 658 C C . PHE A 1 88 ? 12.983 -0.288 -30.682 1.00 92.44 88 PHE A C 1
ATOM 660 O O . PHE A 1 88 ? 14.203 -0.404 -30.821 1.00 92.44 88 PHE A O 1
ATOM 667 N N . ASP A 1 89 ? 12.147 -1.333 -30.705 1.00 93.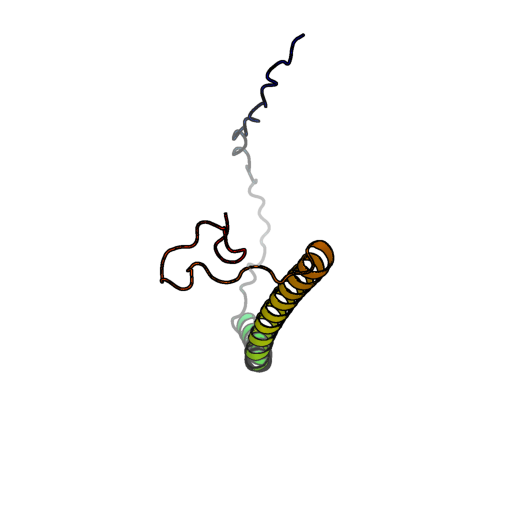56 89 ASP A N 1
ATOM 668 C CA . ASP A 1 89 ? 12.523 -2.750 -30.902 1.00 93.56 89 ASP A CA 1
ATOM 669 C C . ASP A 1 89 ? 13.670 -3.220 -29.978 1.00 93.56 89 ASP A C 1
ATOM 671 O O . ASP A 1 89 ? 14.478 -4.097 -30.285 1.00 93.56 89 ASP A O 1
ATOM 675 N N . ARG A 1 90 ? 13.793 -2.575 -28.812 1.00 88.12 90 ARG A N 1
ATOM 676 C CA . ARG A 1 90 ? 14.828 -2.842 -27.810 1.00 88.12 90 ARG A CA 1
ATOM 677 C C . ARG A 1 90 ? 14.315 -2.516 -26.417 1.00 88.12 90 ARG A C 1
ATOM 679 O O . ARG A 1 90 ? 13.483 -1.632 -26.237 1.00 88.12 90 ARG A O 1
ATOM 686 N N . VAL A 1 91 ? 14.852 -3.194 -25.408 1.00 88.94 91 VAL A N 1
ATOM 687 C CA . VAL A 1 91 ? 14.503 -2.932 -24.004 1.00 88.94 91 VAL A CA 1
ATOM 688 C C . VAL A 1 91 ? 15.208 -1.677 -23.471 1.00 88.94 91 VAL A C 1
ATOM 690 O O . VAL A 1 91 ? 16.351 -1.405 -23.856 1.00 88.94 91 VAL A O 1
ATOM 693 N N . PRO A 1 92 ? 14.572 -0.909 -22.567 1.00 87.38 92 PRO A N 1
ATOM 694 C CA . PRO A 1 92 ? 15.190 0.278 -21.993 1.00 87.38 92 PRO A CA 1
ATOM 695 C C . PRO A 1 92 ? 16.376 -0.099 -21.093 1.00 87.38 92 PRO A C 1
ATOM 697 O O . PRO A 1 92 ? 16.357 -1.073 -20.335 1.00 87.38 92 PRO A O 1
ATOM 700 N N . ARG A 1 93 ? 17.446 0.696 -21.176 1.00 84.38 93 ARG A N 1
ATOM 701 C CA . ARG A 1 93 ? 18.719 0.437 -20.494 1.00 84.38 93 ARG A CA 1
ATOM 702 C C . ARG A 1 93 ? 18.597 0.645 -18.980 1.00 84.38 93 ARG A C 1
ATOM 704 O O . ARG A 1 93 ? 18.478 1.778 -18.531 1.00 84.38 93 ARG A O 1
ATOM 711 N N . ASN A 1 94 ? 18.667 -0.432 -18.194 1.00 84.19 94 ASN A N 1
ATOM 712 C CA . ASN A 1 94 ? 18.524 -0.400 -16.726 1.00 84.19 94 ASN A CA 1
ATOM 713 C C . ASN A 1 94 ? 19.845 -0.174 -15.952 1.00 84.19 94 ASN A C 1
ATOM 715 O O . ASN A 1 94 ? 19.836 0.070 -14.751 1.00 84.19 94 ASN A O 1
ATOM 719 N N . GLY A 1 95 ? 20.999 -0.304 -16.610 1.00 79.94 95 GLY A N 1
ATOM 720 C CA . GLY A 1 95 ? 22.306 -0.198 -15.955 1.00 79.94 95 GLY A CA 1
ATOM 721 C C . GLY A 1 95 ? 22.884 1.213 -16.008 1.00 79.94 95 GLY A C 1
ATOM 722 O O . GLY A 1 95 ? 22.856 1.847 -17.058 1.00 79.94 95 GLY A O 1
ATOM 723 N N . VAL A 1 96 ? 23.482 1.672 -14.906 1.00 77.06 96 VAL A N 1
ATOM 724 C CA . VAL A 1 96 ? 24.281 2.915 -14.868 1.00 77.06 96 VAL A CA 1
ATOM 725 C C . VAL A 1 96 ? 25.747 2.695 -15.241 1.00 77.06 96 VAL A C 1
ATOM 727 O O . VAL A 1 96 ? 26.431 3.651 -15.588 1.00 77.06 96 VAL A O 1
ATOM 730 N N . SER A 1 97 ? 26.215 1.445 -15.245 1.00 79.00 97 SER A N 1
ATOM 731 C CA . SER A 1 97 ? 27.607 1.084 -15.533 1.00 79.00 97 SER A CA 1
ATOM 732 C C . SER A 1 97 ? 27.740 0.323 -16.855 1.00 79.00 97 SER A C 1
ATOM 734 O O . SER A 1 97 ? 26.802 -0.353 -17.286 1.00 79.00 97 SER A O 1
ATOM 736 N N . ASP A 1 98 ? 28.888 0.446 -17.514 1.00 78.50 98 ASP A N 1
ATOM 737 C CA . ASP A 1 98 ? 29.287 -0.398 -18.642 1.00 78.50 98 ASP A CA 1
ATOM 738 C C . ASP A 1 98 ? 29.960 -1.707 -18.170 1.00 78.50 98 ASP A C 1
ATOM 740 O O . ASP A 1 98 ? 30.145 -1.940 -16.972 1.00 78.50 98 ASP A O 1
ATOM 744 N N . LEU A 1 99 ? 30.343 -2.575 -19.116 1.00 78.56 99 LEU A N 1
ATOM 745 C CA . LEU A 1 99 ? 31.034 -3.845 -18.832 1.00 78.56 99 LEU A CA 1
ATOM 746 C C . LEU A 1 99 ? 32.433 -3.663 -18.208 1.00 78.56 99 LEU A C 1
ATOM 748 O O . LEU A 1 99 ? 33.008 -4.627 -17.715 1.00 78.56 99 LEU A O 1
ATOM 752 N N . ASN A 1 100 ? 32.972 -2.442 -18.213 1.00 84.06 100 ASN A N 1
ATOM 753 C CA . ASN A 1 100 ? 34.269 -2.090 -17.640 1.00 84.06 100 ASN A CA 1
ATOM 754 C C . ASN A 1 100 ? 34.131 -1.388 -16.276 1.00 84.06 100 ASN A C 1
ATOM 756 O O . ASN A 1 100 ? 35.120 -0.880 -15.746 1.00 84.06 100 ASN A O 1
ATOM 760 N N . GLY A 1 101 ? 32.917 -1.319 -15.715 1.00 80.62 101 GLY A N 1
ATOM 761 C CA . GLY A 1 101 ? 32.644 -0.669 -14.433 1.00 80.62 101 GLY A CA 1
ATOM 762 C C . GLY A 1 101 ? 32.667 0.862 -14.476 1.00 80.62 101 GLY A C 1
ATOM 763 O O . GLY A 1 101 ? 32.631 1.494 -13.422 1.00 80.62 101 GLY A O 1
ATOM 764 N N . LYS A 1 102 ? 32.713 1.480 -15.662 1.00 80.88 102 LYS A N 1
ATOM 765 C CA . LYS A 1 102 ? 32.608 2.936 -15.817 1.00 80.88 102 LYS A CA 1
ATOM 766 C C . LYS A 1 102 ? 31.143 3.351 -15.841 1.00 80.88 102 LYS A C 1
ATOM 768 O O . LYS A 1 102 ? 30.307 2.626 -16.376 1.00 80.88 102 LYS A O 1
ATOM 773 N N . ILE A 1 103 ? 30.837 4.534 -15.302 1.00 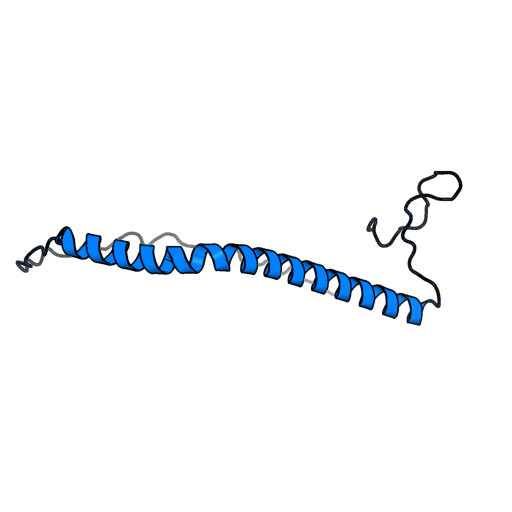78.44 103 ILE A N 1
ATOM 774 C CA . ILE A 1 103 ? 29.514 5.147 -15.474 1.00 78.44 103 ILE A CA 1
ATOM 775 C C . ILE A 1 103 ? 29.306 5.334 -16.974 1.00 78.44 103 ILE A C 1
ATOM 777 O O . ILE A 1 103 ? 30.107 5.980 -17.650 1.00 78.44 103 ILE A O 1
ATOM 781 N N . ALA A 1 104 ? 28.267 4.705 -17.499 1.00 73.50 104 ALA A N 1
ATOM 782 C CA . ALA A 1 104 ? 27.980 4.760 -18.913 1.00 73.50 104 ALA A CA 1
ATOM 783 C C . ALA A 1 104 ? 27.502 6.160 -19.301 1.00 73.50 104 ALA A C 1
ATOM 785 O O . ALA A 1 104 ? 26.685 6.758 -18.606 1.00 73.50 104 ALA A O 1
ATOM 786 N N . ALA A 1 105 ? 28.012 6.656 -20.429 1.00 71.56 105 ALA A N 1
ATOM 787 C CA . ALA A 1 105 ? 27.688 7.983 -20.948 1.00 71.56 105 ALA A CA 1
ATOM 788 C C . ALA A 1 105 ? 26.210 8.124 -21.360 1.00 71.56 105 ALA A C 1
ATOM 790 O O . ALA A 1 105 ? 25.673 9.226 -21.378 1.00 71.56 105 ALA A O 1
ATOM 791 N N . GLU A 1 106 ? 25.558 7.003 -21.671 1.00 72.56 106 GLU A N 1
ATOM 792 C CA . GLU A 1 106 ? 24.148 6.946 -22.047 1.00 72.56 106 GLU A CA 1
ATOM 793 C C . GLU A 1 106 ? 23.263 6.928 -20.785 1.00 72.56 106 GLU A C 1
ATOM 795 O O . GLU A 1 106 ? 23.400 5.998 -19.973 1.00 72.56 106 GLU A O 1
ATOM 800 N N . PRO A 1 107 ? 22.333 7.887 -20.607 1.00 75.25 107 PRO A N 1
ATOM 801 C CA . PRO A 1 107 ? 21.459 7.927 -19.440 1.00 75.25 107 PRO A CA 1
ATOM 802 C C . PRO A 1 107 ? 20.602 6.657 -19.351 1.00 75.25 107 PRO A C 1
ATOM 804 O O . PRO A 1 107 ? 20.096 6.140 -20.348 1.00 75.25 107 PRO A O 1
ATOM 807 N N . SER A 1 108 ? 20.455 6.132 -18.133 1.00 82.56 108 SER A N 1
ATOM 808 C CA . SER A 1 108 ? 19.554 5.009 -17.856 1.00 82.56 108 SER A CA 1
ATOM 809 C C . SER A 1 108 ? 18.196 5.547 -17.423 1.00 82.56 108 SER A C 1
ATOM 811 O O . SER A 1 108 ? 18.124 6.534 -16.692 1.00 82.56 108 SER A O 1
ATOM 813 N N . TRP A 1 109 ? 17.116 4.883 -17.826 1.00 83.75 109 TRP A N 1
ATOM 814 C CA . TRP A 1 109 ? 15.761 5.344 -17.504 1.00 83.75 109 TRP A CA 1
ATOM 815 C C . TRP A 1 109 ? 15.472 5.332 -15.984 1.00 83.75 109 TRP A C 1
ATOM 817 O O . TRP A 1 109 ? 14.618 6.081 -15.523 1.00 83.75 109 TRP A O 1
ATOM 827 N N . VAL A 1 110 ? 16.218 4.533 -15.202 1.00 81.06 110 VAL A N 1
ATOM 828 C CA . VAL A 1 110 ? 16.135 4.487 -13.726 1.00 81.06 110 VAL A CA 1
ATOM 829 C C . VAL A 1 110 ? 16.943 5.591 -13.046 1.00 81.06 110 VAL A C 1
ATOM 831 O O . VAL A 1 110 ? 16.542 6.066 -11.987 1.00 81.06 110 VAL A O 1
ATOM 834 N N . ALA A 1 111 ? 18.074 6.007 -13.622 1.00 78.56 111 ALA A N 1
ATOM 835 C CA . ALA A 1 111 ? 18.918 7.046 -13.022 1.00 78.56 111 ALA A CA 1
ATOM 836 C C . ALA A 1 111 ? 18.327 8.456 -13.154 1.00 78.56 111 ALA A C 1
ATOM 838 O O . ALA A 1 111 ? 18.784 9.364 -12.464 1.00 78.56 111 ALA A O 1
ATOM 839 N N . GLY A 1 112 ? 17.316 8.625 -14.011 1.00 68.62 112 GLY A N 1
ATOM 840 C CA . GLY A 1 112 ? 16.853 9.943 -14.424 1.00 68.62 112 GLY A CA 1
ATOM 841 C C . GLY A 1 112 ? 17.874 10.637 -15.331 1.00 68.62 112 GLY A C 1
ATOM 842 O O . GLY A 1 112 ? 19.014 10.191 -15.480 1.00 68.62 112 GLY A O 1
ATOM 843 N N . VAL A 1 113 ? 17.427 11.710 -15.976 1.00 58.78 113 VAL A N 1
ATOM 844 C CA . VAL A 1 113 ? 18.303 12.706 -16.612 1.00 58.78 113 VAL A CA 1
ATOM 845 C C . VAL A 1 113 ? 18.646 13.807 -15.622 1.00 58.78 113 VAL A C 1
ATOM 847 O O . VAL A 1 113 ? 17.772 14.124 -14.782 1.00 58.78 113 VAL A O 1
#

Sequence (113 aa):
MNAKRTKLPLRGRDRSGCDDVTLRAGGSSGYVSGFTLIELLVVIAIIGILAALLLPAFGRAKEQAKAIGCVNNLRQLQLAFLMYTEDFDRVPRNGVSDLNGKIAAEPSWVAGV

Foldseek 3Di:
DDDDPDDDDPPDPDPPPPDDPPPDDDDDPDPPPDDDPVNVVVVVVVVVVVCVVVVVVVVVVVVVVVVVVVVVVVVVVVVVQVVVCVVPVDGFAQDQADPVRDRDPDDGPVVPD

pLDDT: mean 80.22, std 15.94, range [37.62, 98.19]

Secondary structure (DSSP, 8-state):
---------------------------------PPPHHHHHHHHHHHHHHHHHHHHHHHHHHHHHHHHHHHHHHHHHHHHHHHHHHHHSS-----SB-TTSSBPSSPPTTT--